Protein AF-A0A7X7IZU5-F1 (afdb_monomer_lite)

Radius of gyration: 26.09 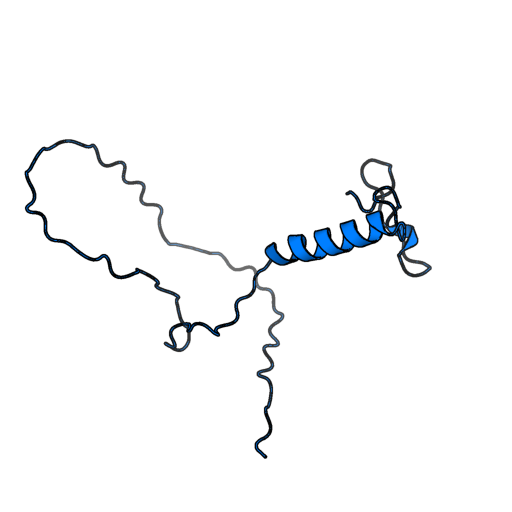Å; chains: 1; bounding box: 63×45×58 Å

Secondary structure (DSSP, 8-state):
----------------------------PPP---------------------TTSPPP-TT-----GGGHHHHHHHHHHHHHHTTS--TTSBGGGGSPTT--PPPBTTBPPBTT-

Structure (mmCIF, N/CA/C/O backbone):
data_AF-A0A7X7IZU5-F1
#
_entry.id   AF-A0A7X7IZU5-F1
#
loop_
_atom_site.group_PDB
_atom_site.id
_atom_site.type_symbol
_atom_site.label_atom_id
_atom_site.label_alt_id
_atom_site.label_comp_id
_atom_site.label_asym_id
_atom_site.label_entity_id
_atom_site.label_seq_id
_atom_site.pdbx_PDB_ins_code
_atom_site.Cartn_x
_atom_site.Cartn_y
_atom_site.Cartn_z
_atom_site.occupancy
_atom_site.B_iso_or_equiv
_atom_site.auth_seq_id
_atom_site.auth_comp_id
_atom_site.auth_asym_id
_atom_site.auth_atom_id
_atom_site.pdbx_PDB_model_num
ATOM 1 N N . MET A 1 1 ? -1.453 -20.720 -38.183 1.00 41.91 1 MET A N 1
ATOM 2 C CA . MET A 1 1 ? -1.664 -20.205 -36.814 1.00 41.91 1 MET A CA 1
ATOM 3 C C . MET A 1 1 ? -0.570 -20.764 -35.912 1.00 41.91 1 MET A C 1
ATOM 5 O O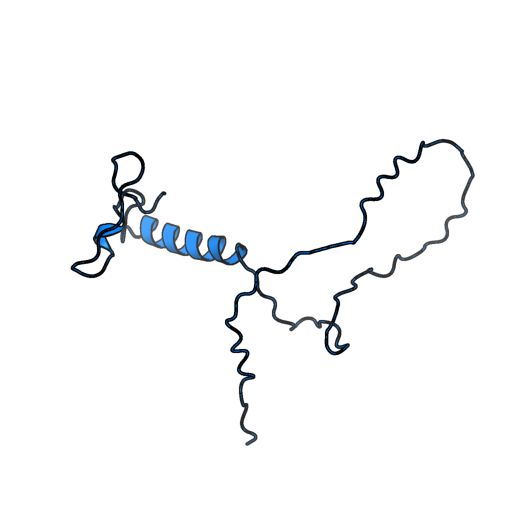 . MET A 1 1 ? -0.697 -21.913 -35.506 1.00 41.91 1 MET A O 1
ATOM 9 N N . PRO A 1 2 ? 0.549 -20.060 -35.666 1.00 44.03 2 PRO A N 1
ATOM 10 C CA . PRO A 1 2 ? 1.560 -20.569 -34.755 1.00 44.03 2 PRO A CA 1
ATOM 11 C C . PRO A 1 2 ? 1.195 -20.195 -33.316 1.00 44.03 2 PRO A C 1
ATOM 13 O O . PRO A 1 2 ? 0.938 -19.038 -32.992 1.00 44.03 2 PRO A O 1
ATOM 16 N N . HIS A 1 3 ? 1.145 -21.220 -32.474 1.00 51.34 3 HIS A N 1
ATOM 17 C CA . HIS A 1 3 ? 0.921 -21.139 -31.040 1.00 51.34 3 HIS A CA 1
ATOM 18 C C . HIS A 1 3 ? 2.024 -20.324 -30.347 1.00 51.34 3 HIS A C 1
ATOM 20 O O . HIS A 1 3 ? 3.185 -20.729 -30.335 1.00 51.34 3 HIS A O 1
ATOM 26 N N . LEU A 1 4 ? 1.646 -19.215 -29.710 1.00 42.31 4 LEU A N 1
ATOM 27 C CA . LEU A 1 4 ? 2.468 -18.525 -28.716 1.00 42.31 4 LEU A CA 1
ATOM 28 C C . LEU A 1 4 ? 2.494 -19.379 -27.440 1.00 42.31 4 LEU A C 1
ATOM 30 O O . LEU A 1 4 ? 1.508 -19.441 -26.709 1.00 42.31 4 LEU A O 1
ATOM 34 N N . ARG A 1 5 ? 3.611 -20.065 -27.177 1.00 44.47 5 ARG A N 1
ATOM 35 C CA . ARG A 1 5 ? 3.901 -20.589 -25.835 1.00 44.47 5 ARG A CA 1
ATOM 36 C C . ARG A 1 5 ? 4.555 -19.468 -25.018 1.00 44.47 5 ARG A C 1
ATOM 38 O O . ARG A 1 5 ? 5.583 -18.958 -25.463 1.00 44.47 5 ARG A O 1
ATOM 45 N N . PRO A 1 6 ? 4.012 -19.082 -23.852 1.00 46.50 6 PRO A N 1
ATOM 46 C CA . PRO A 1 6 ? 4.684 -18.129 -22.976 1.00 46.50 6 PRO A CA 1
ATOM 47 C C . PRO A 1 6 ? 5.955 -18.770 -22.388 1.00 46.50 6 PRO A C 1
ATOM 49 O O . PRO A 1 6 ? 5.913 -19.949 -22.018 1.00 46.50 6 PRO A O 1
ATOM 52 N N . PRO A 1 7 ? 7.084 -18.043 -22.267 1.00 43.91 7 PRO A N 1
ATOM 53 C CA . PRO A 1 7 ? 8.212 -18.530 -21.491 1.00 43.91 7 PRO A CA 1
ATOM 54 C C . PRO A 1 7 ? 7.807 -18.531 -20.015 1.00 43.91 7 PRO A C 1
ATOM 56 O O . PRO A 1 7 ? 7.723 -17.496 -19.359 1.00 43.91 7 PRO A O 1
ATOM 59 N N . THR A 1 8 ? 7.530 -19.720 -19.490 1.00 50.06 8 THR A N 1
ATOM 60 C CA . THR A 1 8 ? 7.421 -19.982 -18.056 1.00 50.06 8 THR A CA 1
ATOM 61 C C . THR A 1 8 ? 8.757 -19.672 -17.390 1.00 50.06 8 THR A C 1
ATOM 63 O O . THR A 1 8 ? 9.620 -20.542 -17.296 1.00 50.06 8 THR A O 1
ATOM 66 N N . CYS A 1 9 ? 8.934 -18.448 -16.896 1.00 37.75 9 CYS A N 1
ATOM 67 C CA . CYS A 1 9 ? 9.988 -18.144 -15.936 1.00 37.75 9 CYS A CA 1
ATOM 68 C C . CYS A 1 9 ? 9.456 -18.448 -14.530 1.00 37.75 9 CYS A C 1
ATOM 70 O O . CYS A 1 9 ? 9.047 -17.570 -13.776 1.00 37.75 9 CYS A O 1
ATOM 72 N N . ARG A 1 10 ? 9.381 -19.742 -14.203 1.00 47.75 10 ARG A N 1
ATOM 73 C CA . ARG A 1 10 ? 9.155 -20.218 -12.838 1.00 47.75 10 ARG A CA 1
ATOM 74 C C . ARG A 1 10 ? 10.521 -20.474 -12.217 1.00 47.75 10 ARG A C 1
ATOM 76 O O . ARG A 1 10 ? 11.021 -21.587 -12.307 1.00 47.75 10 ARG A O 1
ATOM 83 N N . GLN A 1 11 ? 11.098 -19.465 -11.576 1.00 50.94 11 GLN A N 1
ATOM 84 C CA . GLN A 1 11 ? 12.168 -19.662 -10.597 1.00 50.94 11 GLN A CA 1
ATOM 85 C C . GLN A 1 11 ? 11.894 -18.810 -9.361 1.00 50.94 11 GLN A C 1
ATOM 87 O O . GLN A 1 11 ? 12.433 -17.737 -9.133 1.00 50.94 11 GLN A O 1
ATOM 92 N N . PHE A 1 12 ? 11.002 -19.367 -8.550 1.00 44.34 12 PHE A N 1
ATOM 93 C CA . PHE A 1 12 ? 11.167 -19.383 -7.108 1.00 44.34 12 PHE A CA 1
ATOM 94 C C . PHE A 1 12 ? 12.449 -20.183 -6.829 1.00 44.34 12 PHE A C 1
ATOM 96 O O . PHE A 1 12 ? 12.516 -21.319 -7.291 1.00 44.34 12 PHE A O 1
ATOM 103 N N . LEU A 1 13 ? 13.449 -19.608 -6.154 1.00 36.97 13 LEU A N 1
ATOM 104 C CA . LEU A 1 13 ? 14.318 -20.298 -5.189 1.00 36.97 13 LEU A CA 1
ATOM 105 C C . LEU A 1 13 ? 15.331 -19.325 -4.571 1.00 36.97 13 LEU A C 1
ATOM 107 O O . LEU A 1 13 ? 16.141 -18.683 -5.230 1.00 36.97 13 LEU A O 1
ATOM 111 N N . THR A 1 14 ? 15.243 -19.281 -3.252 1.00 43.78 14 THR A N 1
ATOM 112 C CA . THR A 1 14 ? 16.252 -18.891 -2.278 1.00 43.78 14 THR A CA 1
ATOM 113 C C . THR A 1 14 ? 17.637 -19.458 -2.602 1.00 43.78 14 THR A C 1
ATOM 115 O O . THR A 1 14 ? 17.716 -20.654 -2.850 1.00 43.78 14 THR A O 1
ATOM 118 N N . THR A 1 15 ? 18.708 -18.680 -2.426 1.00 34.97 15 THR A N 1
ATOM 119 C CA . THR A 1 15 ? 19.898 -19.109 -1.661 1.00 34.97 15 THR A CA 1
ATOM 120 C C . THR A 1 15 ? 20.689 -17.886 -1.204 1.00 34.97 15 THR A C 1
ATOM 122 O O . THR A 1 15 ? 21.240 -17.138 -2.007 1.00 34.97 15 THR A O 1
ATOM 125 N N . SER A 1 16 ? 20.746 -17.723 0.116 1.00 44.81 16 SER A N 1
ATOM 126 C CA . SER A 1 16 ? 21.847 -17.094 0.844 1.00 44.81 16 SER A CA 1
ATOM 127 C C . SER A 1 16 ? 23.196 -17.607 0.314 1.00 44.81 16 SER A C 1
ATOM 129 O O . SER A 1 16 ? 23.380 -18.818 0.204 1.00 44.81 16 SER A O 1
ATOM 131 N N . GLY A 1 17 ? 24.122 -16.708 -0.034 1.00 33.66 17 GLY A N 1
ATOM 132 C CA . GLY A 1 17 ? 25.426 -17.086 -0.588 1.00 33.66 17 GLY A CA 1
ATOM 133 C C . GLY A 1 17 ? 26.302 -15.897 -0.988 1.00 33.66 17 GLY A C 1
ATOM 134 O O . GLY A 1 17 ? 26.459 -15.619 -2.166 1.00 33.66 17 GLY A O 1
ATOM 135 N N . ASN A 1 18 ? 26.824 -15.192 0.018 1.00 30.89 18 ASN A N 1
ATOM 136 C CA . ASN A 1 18 ? 28.043 -14.364 0.057 1.00 30.89 18 ASN A CA 1
ATOM 137 C C . ASN A 1 18 ? 28.526 -13.637 -1.236 1.00 30.89 18 ASN A C 1
ATOM 139 O O . ASN A 1 18 ? 29.148 -14.264 -2.096 1.00 30.89 18 ASN A O 1
ATOM 143 N N . PRO A 1 19 ? 28.406 -12.296 -1.340 1.00 43.78 19 PRO A N 1
ATOM 144 C CA . PRO A 1 19 ? 29.097 -11.522 -2.366 1.00 43.78 19 PRO A CA 1
ATOM 145 C C . PRO A 1 19 ? 30.521 -11.205 -1.890 1.00 43.78 19 PRO A C 1
ATOM 147 O O . PRO A 1 19 ? 30.786 -10.163 -1.295 1.00 43.78 19 PRO A O 1
ATOM 150 N N . SER A 1 20 ? 31.462 -12.116 -2.128 1.00 43.31 20 SER A N 1
ATOM 151 C CA . SER A 1 20 ? 32.882 -11.792 -1.994 1.00 43.31 20 SER A CA 1
ATOM 152 C C . SER A 1 20 ? 33.420 -11.206 -3.297 1.00 43.31 20 SER A C 1
ATOM 154 O O . SER A 1 20 ? 33.414 -11.858 -4.335 1.00 43.31 20 SER A O 1
ATOM 156 N N . ALA A 1 21 ? 33.943 -9.988 -3.152 1.00 40.66 21 ALA A N 1
ATOM 157 C CA . ALA A 1 21 ? 34.908 -9.304 -4.006 1.00 40.66 21 ALA A CA 1
ATOM 158 C C . ALA A 1 21 ? 34.395 -8.623 -5.290 1.00 40.66 21 ALA A C 1
ATOM 160 O O . ALA A 1 21 ? 34.468 -9.162 -6.388 1.00 40.66 21 ALA A O 1
ATOM 161 N N . CYS A 1 22 ? 34.088 -7.327 -5.173 1.00 40.47 22 CYS A N 1
ATOM 162 C CA . CYS A 1 22 ? 34.669 -6.356 -6.101 1.00 40.47 22 CYS A CA 1
ATOM 163 C C . CYS A 1 22 ? 34.986 -5.064 -5.332 1.00 40.47 22 CYS A C 1
ATOM 165 O O . CYS A 1 22 ? 34.098 -4.417 -4.782 1.00 40.47 22 CYS A O 1
ATOM 167 N N . GLY A 1 23 ? 36.286 -4.796 -5.195 1.00 30.89 23 GLY A N 1
ATOM 168 C CA . GLY A 1 23 ? 36.880 -3.888 -4.219 1.00 30.89 23 GLY A CA 1
ATOM 169 C C . GLY A 1 23 ? 36.464 -2.424 -4.338 1.00 30.89 23 GLY A C 1
ATOM 170 O O . GLY A 1 23 ? 36.319 -1.863 -5.422 1.00 30.89 23 GLY A O 1
ATOM 171 N N . SER A 1 24 ? 36.337 -1.803 -3.171 1.00 46.50 24 SER A N 1
ATOM 172 C CA . SER A 1 24 ? 36.244 -0.366 -2.965 1.00 46.50 24 SER A CA 1
ATOM 173 C C . SER A 1 24 ? 37.559 0.304 -3.360 1.00 46.50 24 SER A C 1
ATOM 175 O O . SER A 1 24 ? 38.567 0.128 -2.675 1.00 46.50 24 SER A O 1
ATOM 177 N N . SER A 1 25 ? 37.554 1.102 -4.424 1.00 37.19 25 SER A N 1
ATOM 178 C CA . SER A 1 25 ? 38.659 2.018 -4.707 1.00 37.19 25 SER A CA 1
ATOM 179 C C . SER A 1 25 ? 38.152 3.451 -4.633 1.00 37.19 25 SER A C 1
ATOM 181 O O . SER A 1 25 ? 37.679 4.024 -5.612 1.00 37.19 25 SER A O 1
ATOM 183 N N . THR A 1 26 ? 38.235 4.017 -3.432 1.00 40.97 26 THR A N 1
ATOM 184 C CA . THR A 1 26 ? 38.145 5.458 -3.197 1.00 40.97 26 THR A CA 1
ATOM 185 C C . THR A 1 26 ? 39.350 6.116 -3.861 1.00 40.97 26 THR A C 1
ATOM 187 O O . THR A 1 26 ? 40.483 5.870 -3.457 1.00 40.97 26 THR A O 1
ATOM 190 N N . ALA A 1 27 ? 39.122 6.958 -4.865 1.00 36.16 27 ALA A N 1
ATOM 191 C CA . ALA A 1 27 ? 40.143 7.853 -5.394 1.00 36.16 27 ALA A CA 1
ATOM 192 C C . ALA A 1 27 ? 39.632 9.292 -5.276 1.00 36.16 27 ALA A C 1
ATOM 194 O O . ALA A 1 27 ? 38.821 9.749 -6.078 1.00 36.16 27 ALA A O 1
ATOM 195 N N . ILE A 1 28 ? 40.098 9.996 -4.243 1.00 38.34 28 ILE A N 1
ATOM 196 C CA . ILE A 1 28 ? 40.036 11.456 -4.179 1.00 38.34 28 ILE A CA 1
ATOM 197 C C . ILE A 1 28 ? 41.224 11.948 -5.007 1.00 38.34 28 ILE A C 1
ATOM 199 O O . ILE A 1 28 ? 42.368 11.854 -4.567 1.00 38.34 28 ILE A O 1
ATOM 203 N N . ALA A 1 29 ? 40.969 12.411 -6.229 1.00 33.22 29 ALA A N 1
ATOM 204 C CA . ALA A 1 29 ? 41.989 13.049 -7.054 1.00 33.22 29 ALA A CA 1
ATOM 205 C C . ALA A 1 29 ? 42.034 14.556 -6.731 1.00 33.22 29 ALA A C 1
ATOM 207 O O . ALA A 1 29 ? 40.986 15.206 -6.789 1.00 33.22 29 ALA A O 1
ATOM 208 N N . PRO A 1 30 ? 43.199 15.141 -6.396 1.00 36.28 30 PRO A N 1
ATOM 209 C CA . PRO A 1 30 ? 43.310 16.582 -6.246 1.00 36.28 30 PRO A CA 1
ATOM 210 C C . PRO A 1 30 ? 43.227 17.258 -7.621 1.00 36.28 30 PRO A C 1
ATOM 212 O O . PRO A 1 30 ? 43.864 16.841 -8.587 1.00 36.28 30 PRO A O 1
ATOM 215 N N . VAL A 1 31 ? 42.434 18.325 -7.694 1.00 45.06 31 VAL A N 1
ATOM 216 C CA . VAL A 1 31 ? 42.418 19.268 -8.816 1.00 45.06 31 VAL A CA 1
ATOM 217 C C . VAL A 1 31 ? 43.675 20.116 -8.723 1.00 45.06 31 VAL A C 1
ATOM 219 O O . VAL A 1 31 ? 43.822 20.839 -7.746 1.00 45.06 31 VAL A O 1
ATOM 222 N N . LEU A 1 32 ? 44.544 20.043 -9.732 1.00 46.44 32 LEU A N 1
ATOM 223 C CA . LEU A 1 32 ? 45.439 21.121 -10.169 1.00 46.44 32 LEU A CA 1
ATOM 224 C C . LEU A 1 32 ? 46.180 20.665 -11.434 1.00 46.44 32 LEU A C 1
ATOM 226 O O . LEU A 1 32 ? 47.026 19.783 -11.351 1.00 46.44 32 LEU A O 1
ATOM 230 N N . LEU A 1 33 ? 45.854 21.261 -12.586 1.00 39.28 33 LEU A N 1
ATOM 231 C CA . LEU A 1 33 ? 46.807 21.878 -13.526 1.00 39.28 33 LEU A CA 1
ATOM 232 C C . LEU A 1 33 ? 46.061 22.304 -14.803 1.00 39.28 33 LEU A C 1
ATOM 234 O O . LEU A 1 33 ? 45.433 21.498 -15.486 1.00 39.28 33 LEU A O 1
ATOM 238 N N . SER A 1 34 ? 46.129 23.597 -15.115 1.00 49.22 34 SER A N 1
ATOM 239 C CA . SER 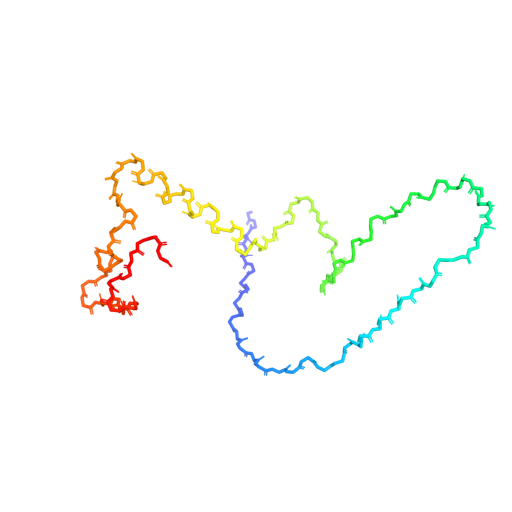A 1 34 ? 45.625 24.187 -16.356 1.00 49.22 34 SER A CA 1
ATOM 240 C C . SER A 1 34 ? 46.408 23.643 -17.555 1.00 49.22 34 SER A C 1
ATOM 242 O O . SER A 1 34 ? 47.608 23.893 -17.664 1.00 49.22 34 SER A O 1
ATOM 244 N N . ALA A 1 35 ? 45.721 22.987 -18.489 1.00 41.75 35 ALA A N 1
ATOM 245 C CA . ALA A 1 35 ? 46.194 22.810 -19.855 1.00 41.75 35 ALA A CA 1
ATOM 246 C C . ALA A 1 35 ? 45.007 22.933 -20.819 1.00 41.75 35 ALA A C 1
ATOM 248 O O . ALA A 1 35 ? 44.001 22.231 -20.712 1.00 41.75 35 ALA A O 1
ATOM 249 N N . SER A 1 36 ? 45.124 23.882 -21.737 1.00 53.69 36 SER A N 1
ATOM 250 C CA . SER A 1 36 ? 44.193 24.185 -22.817 1.00 53.69 36 SER A CA 1
ATOM 251 C C . SER A 1 36 ? 43.997 22.974 -23.739 1.00 53.69 36 SER A C 1
ATOM 253 O O . SER A 1 36 ? 44.868 22.629 -24.533 1.00 53.69 36 SER A O 1
ATOM 255 N N . LEU A 1 37 ? 42.828 22.334 -23.656 1.00 53.84 37 LEU A N 1
ATOM 256 C CA . LEU A 1 37 ? 42.412 21.269 -24.572 1.00 53.84 37 LEU A CA 1
ATOM 257 C C . LEU A 1 37 ? 41.703 21.872 -25.801 1.00 53.84 37 LEU A C 1
ATOM 259 O O . LEU A 1 37 ? 40.813 22.711 -25.632 1.00 53.84 37 LEU A O 1
ATOM 263 N N . PRO A 1 38 ? 42.022 21.448 -27.039 1.00 42.25 38 PRO A N 1
ATOM 264 C CA . PRO A 1 38 ? 41.220 21.820 -28.196 1.00 42.25 38 PRO A CA 1
ATOM 265 C C . PRO A 1 38 ? 39.828 21.187 -28.077 1.00 42.25 38 PRO A C 1
ATOM 267 O O . PRO A 1 38 ? 39.691 20.021 -27.701 1.00 42.25 38 PRO A O 1
ATOM 270 N N . ARG A 1 39 ? 38.784 21.957 -28.420 1.00 49.56 39 ARG A N 1
ATOM 271 C CA . ARG A 1 39 ? 37.397 21.480 -28.535 1.00 49.56 39 ARG A CA 1
ATOM 272 C C . ARG A 1 39 ? 37.320 20.355 -29.569 1.00 49.56 39 ARG A C 1
ATOM 274 O O . ARG A 1 39 ? 37.062 20.593 -30.745 1.00 49.56 39 ARG A O 1
ATOM 281 N N . ARG A 1 40 ? 37.494 19.114 -29.125 1.00 42.47 40 ARG A N 1
ATOM 282 C CA . ARG A 1 40 ? 37.005 17.939 -29.836 1.00 42.47 40 ARG A CA 1
ATOM 283 C C . ARG A 1 40 ? 35.643 17.628 -29.240 1.00 42.47 40 ARG A C 1
ATOM 285 O O . ARG A 1 40 ? 35.550 17.266 -28.071 1.00 42.47 40 ARG A O 1
ATOM 292 N N . ALA A 1 41 ? 34.590 17.832 -30.029 1.00 53.50 41 ALA A N 1
ATOM 293 C CA . ALA A 1 41 ? 33.247 17.378 -29.702 1.00 53.50 41 ALA A CA 1
ATOM 294 C C . ALA A 1 41 ? 33.262 15.843 -29.647 1.00 53.50 41 ALA A C 1
ATOM 296 O O . ALA A 1 41 ? 33.005 15.160 -30.634 1.00 53.50 41 ALA A O 1
ATOM 297 N N . ALA A 1 42 ? 33.661 15.296 -28.503 1.00 49.94 42 ALA A N 1
ATOM 298 C CA . ALA A 1 42 ? 33.482 13.895 -28.199 1.00 49.94 42 ALA A CA 1
ATOM 299 C C . ALA A 1 42 ? 32.011 13.723 -27.821 1.00 49.94 42 ALA A C 1
ATOM 301 O O . ALA A 1 42 ? 31.613 14.013 -26.695 1.00 49.94 42 ALA A O 1
ATOM 302 N N . SER A 1 43 ? 31.188 13.287 -28.774 1.00 46.16 43 SER A N 1
ATOM 303 C CA . SER A 1 43 ? 29.894 12.701 -28.446 1.00 46.16 43 SER A CA 1
ATOM 304 C C . SER A 1 43 ? 30.176 11.456 -27.610 1.00 46.16 43 SER A C 1
ATOM 306 O O . SER A 1 43 ? 30.663 10.451 -28.131 1.00 46.16 43 SER A O 1
ATOM 308 N N . THR A 1 44 ? 29.950 11.541 -26.303 1.00 53.56 44 THR A N 1
ATOM 309 C CA . THR A 1 44 ? 30.021 10.390 -25.408 1.00 53.56 44 THR A CA 1
ATOM 310 C C . THR A 1 44 ? 29.004 9.360 -25.911 1.00 53.56 44 THR A C 1
ATOM 312 O O . THR A 1 44 ? 27.814 9.681 -25.944 1.00 53.56 44 THR A O 1
ATOM 315 N N . PRO A 1 45 ? 29.408 8.153 -26.354 1.00 52.34 45 PRO A N 1
ATOM 316 C CA . PRO A 1 45 ? 28.430 7.110 -26.630 1.00 52.34 45 PRO A CA 1
ATOM 317 C C . PRO A 1 45 ? 27.676 6.827 -25.322 1.00 52.34 45 PRO A C 1
ATOM 319 O O . PRO A 1 45 ? 28.316 6.810 -24.265 1.00 52.34 45 PRO A O 1
ATOM 322 N N . PRO A 1 46 ? 26.345 6.630 -25.345 1.00 51.88 46 PRO A N 1
ATOM 323 C CA . PRO A 1 46 ? 25.617 6.266 -24.142 1.00 51.88 46 PRO A CA 1
ATOM 324 C C . PRO A 1 46 ? 26.212 4.956 -23.628 1.00 51.88 46 PRO A C 1
ATOM 326 O O . PRO A 1 46 ? 26.074 3.903 -24.250 1.00 51.88 46 PRO A O 1
ATOM 329 N N . ALA A 1 47 ? 26.934 5.028 -22.514 1.00 58.00 47 ALA A N 1
ATOM 330 C CA . ALA A 1 47 ? 27.535 3.870 -21.876 1.00 58.00 47 ALA A CA 1
ATOM 331 C C . ALA A 1 47 ? 26.443 3.081 -21.134 1.00 58.00 47 ALA A C 1
ATOM 333 O O . ALA A 1 47 ? 26.421 3.010 -19.912 1.00 58.00 47 ALA A O 1
ATOM 334 N N . GLY A 1 48 ? 25.505 2.507 -21.888 1.00 56.41 48 GLY A N 1
ATOM 335 C CA . GLY A 1 48 ? 24.518 1.553 -21.402 1.00 56.41 48 GLY A CA 1
ATOM 336 C C . GLY A 1 48 ? 25.071 0.142 -21.541 1.00 56.41 48 GLY A C 1
ATOM 337 O O . GLY A 1 48 ? 24.833 -0.524 -22.545 1.00 56.41 48 GLY A O 1
ATOM 338 N N . ARG A 1 49 ? 25.844 -0.326 -20.556 1.00 61.62 49 ARG A N 1
ATOM 339 C CA . ARG A 1 49 ? 26.170 -1.755 -20.445 1.00 61.62 49 ARG A CA 1
ATOM 340 C C . ARG A 1 49 ? 25.130 -2.419 -19.553 1.00 61.62 49 ARG A C 1
ATOM 342 O O . ARG A 1 49 ? 25.307 -2.493 -18.344 1.00 61.62 49 ARG A O 1
ATOM 349 N N . SER A 1 50 ? 24.058 -2.916 -20.158 1.00 62.00 50 SER A N 1
ATOM 350 C CA . SER A 1 50 ? 23.222 -3.936 -19.525 1.00 62.00 50 SER A CA 1
ATOM 351 C C . SER A 1 50 ? 23.929 -5.284 -19.705 1.00 62.00 50 SER A C 1
ATOM 353 O O . SER A 1 50 ? 24.203 -5.654 -20.851 1.00 62.00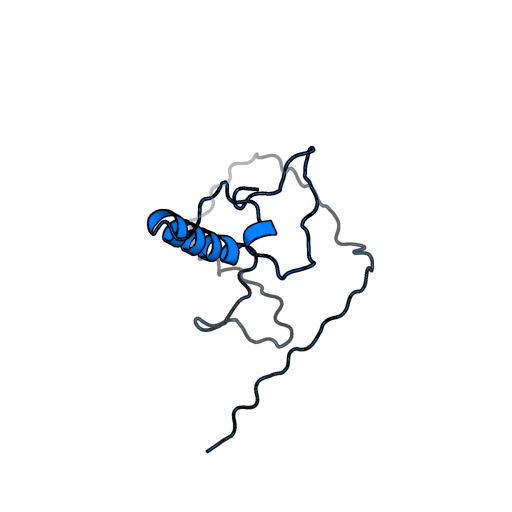 50 SER A O 1
ATOM 355 N N . PRO A 1 51 ? 24.258 -6.029 -18.634 1.00 61.56 51 PRO A N 1
ATOM 356 C CA . PRO A 1 51 ? 24.736 -7.399 -18.762 1.00 61.56 51 PRO A CA 1
ATOM 357 C C . PRO A 1 51 ? 23.577 -8.228 -19.316 1.00 61.56 51 PRO A C 1
ATOM 359 O O . PRO A 1 51 ? 22.665 -8.605 -18.589 1.00 61.56 51 PRO A O 1
ATOM 362 N N . CYS A 1 52 ? 23.553 -8.425 -20.631 1.00 57.19 52 CYS A N 1
ATOM 363 C CA . CYS A 1 52 ? 22.516 -9.197 -21.297 1.00 57.19 52 CYS A CA 1
ATOM 364 C C . CYS A 1 52 ? 22.974 -10.661 -21.302 1.00 57.19 52 CYS A C 1
ATOM 366 O O . CYS A 1 52 ? 23.946 -10.955 -22.002 1.00 57.19 52 CYS A O 1
ATOM 368 N N . PRO A 1 53 ? 22.297 -11.591 -20.597 1.00 60.19 53 PRO A N 1
ATOM 369 C CA . PRO A 1 53 ? 22.696 -13.004 -20.553 1.00 60.19 53 PRO A CA 1
ATOM 370 C C . PRO A 1 53 ? 22.724 -13.681 -21.937 1.00 60.19 53 PRO A C 1
ATOM 372 O O . PRO A 1 53 ? 23.323 -14.740 -22.099 1.00 60.19 53 PRO A O 1
ATOM 375 N N . HIS A 1 54 ? 22.103 -13.051 -22.945 1.00 64.88 54 HIS A N 1
ATOM 376 C CA . HIS A 1 54 ? 21.976 -13.550 -24.318 1.00 64.88 54 HIS A CA 1
ATOM 377 C C . HIS A 1 54 ? 22.420 -12.544 -25.398 1.00 64.88 54 HIS A C 1
ATOM 379 O O . HIS A 1 54 ? 22.081 -12.713 -26.565 1.00 64.88 54 HIS A O 1
ATOM 385 N N . GLY A 1 55 ? 23.138 -11.471 -25.038 1.00 63.94 55 GLY A N 1
ATOM 386 C CA . GLY A 1 55 ? 23.703 -10.522 -26.016 1.00 63.94 55 GLY A CA 1
ATOM 387 C C . GLY A 1 55 ? 22.698 -9.661 -26.801 1.00 63.94 55 GLY A C 1
ATOM 388 O O . GLY A 1 55 ? 23.106 -8.907 -27.681 1.00 63.94 55 GLY A O 1
ATOM 389 N N . ARG A 1 56 ? 21.395 -9.730 -26.498 1.00 77.44 56 ARG A N 1
ATOM 390 C CA . ARG A 1 56 ? 20.377 -8.860 -27.105 1.00 77.44 56 ARG A CA 1
ATOM 391 C C . ARG A 1 56 ? 20.306 -7.538 -26.350 1.00 77.44 56 ARG A C 1
ATOM 393 O O . ARG A 1 56 ? 19.975 -7.531 -25.169 1.00 77.44 56 ARG A O 1
ATOM 400 N N . HIS A 1 57 ? 20.582 -6.436 -27.041 1.00 85.50 57 HIS A N 1
ATOM 401 C CA . HIS A 1 57 ? 20.338 -5.105 -26.496 1.00 85.50 57 HIS A CA 1
ATOM 402 C C . HIS A 1 57 ? 18.832 -4.879 -26.293 1.00 85.50 57 HIS A C 1
ATOM 404 O O . HIS A 1 57 ? 18.051 -5.262 -27.170 1.00 85.50 57 HIS A O 1
ATOM 410 N N . PRO A 1 58 ? 18.424 -4.248 -25.180 1.00 87.69 58 PRO A N 1
ATOM 411 C CA . PRO A 1 58 ? 17.063 -3.763 -25.018 1.00 87.69 58 PRO A CA 1
ATOM 412 C C . PRO A 1 58 ? 16.680 -2.814 -26.157 1.00 87.69 58 PRO A C 1
ATOM 414 O O . PRO A 1 58 ? 17.455 -1.935 -26.538 1.00 87.69 58 PRO A O 1
ATOM 417 N N . ASP A 1 59 ? 15.481 -3.001 -26.685 1.00 88.56 59 ASP A N 1
ATOM 418 C CA . ASP A 1 59 ? 14.817 -2.104 -27.626 1.00 88.56 59 ASP A CA 1
ATOM 419 C C . ASP A 1 59 ? 13.738 -1.271 -26.902 1.00 88.56 59 ASP A C 1
ATOM 421 O O . ASP A 1 59 ? 13.592 -1.333 -25.679 1.00 88.56 59 ASP A O 1
ATOM 425 N N . ARG A 1 60 ? 12.998 -0.443 -27.651 1.00 92.44 60 ARG A N 1
ATOM 426 C CA . ARG A 1 60 ? 11.954 0.440 -27.095 1.00 92.44 60 ARG A CA 1
ATOM 427 C C . ARG A 1 60 ? 10.783 -0.320 -26.467 1.00 92.44 60 ARG A C 1
ATOM 429 O O . ARG A 1 60 ? 10.079 0.265 -25.651 1.00 92.44 60 ARG A O 1
ATOM 436 N N . ASP A 1 61 ? 10.613 -1.588 -26.826 1.00 94.00 61 ASP A N 1
ATOM 437 C CA . ASP A 1 61 ? 9.499 -2.435 -26.401 1.00 94.00 61 ASP A CA 1
ATOM 438 C C . ASP A 1 61 ? 9.930 -3.451 -25.331 1.00 94.00 61 ASP A C 1
ATOM 440 O O . ASP A 1 61 ? 9.161 -4.328 -24.932 1.00 94.00 61 ASP A O 1
ATOM 444 N N . THR A 1 62 ? 11.171 -3.351 -24.847 1.00 90.12 62 THR A N 1
ATOM 445 C CA . THR A 1 62 ? 11.677 -4.231 -23.798 1.00 90.12 62 THR A CA 1
ATOM 446 C C . THR A 1 62 ? 10.983 -3.921 -22.472 1.00 90.12 62 THR A C 1
ATOM 448 O O . THR A 1 62 ? 11.063 -2.810 -21.949 1.00 90.12 62 THR A O 1
ATOM 451 N N . ILE A 1 63 ? 10.304 -4.927 -21.919 1.00 92.38 63 ILE A N 1
ATOM 452 C CA . ILE A 1 63 ? 9.585 -4.838 -20.646 1.00 92.38 63 ILE A CA 1
ATOM 453 C C . ILE A 1 63 ? 10.569 -5.040 -19.492 1.00 92.38 63 ILE A C 1
ATOM 455 O O . ILE A 1 63 ? 11.360 -5.985 -19.494 1.00 92.38 63 ILE A O 1
ATOM 459 N N . PHE A 1 64 ? 10.478 -4.170 -18.488 1.00 92.19 64 PHE A N 1
ATOM 460 C CA . PHE A 1 64 ? 11.262 -4.243 -17.261 1.00 92.19 64 PHE A CA 1
ATOM 461 C C . PHE A 1 64 ? 10.354 -4.425 -16.048 1.00 92.19 64 PHE A C 1
ATOM 463 O O . PHE A 1 64 ? 9.258 -3.867 -15.988 1.00 92.19 64 PHE A O 1
ATOM 470 N N . GLU A 1 65 ? 10.854 -5.147 -15.048 1.00 94.56 65 GLU A N 1
ATOM 471 C CA . GLU A 1 65 ? 10.288 -5.102 -13.704 1.00 94.56 65 GLU A CA 1
ATOM 472 C C . GLU A 1 65 ? 10.461 -3.695 -13.129 1.00 94.56 65 GLU A C 1
ATOM 474 O O . GLU A 1 65 ? 11.569 -3.158 -13.077 1.00 94.56 65 GLU A O 1
ATOM 479 N N . ILE A 1 66 ? 9.360 -3.097 -12.680 1.00 95.00 66 ILE A N 1
ATOM 480 C CA . ILE A 1 66 ? 9.362 -1.730 -12.137 1.00 95.00 66 ILE A CA 1
ATOM 481 C C . ILE A 1 66 ? 9.487 -1.706 -10.606 1.00 95.00 66 ILE A C 1
ATOM 483 O O . ILE A 1 66 ? 9.696 -0.652 -10.001 1.00 95.00 66 ILE A O 1
ATOM 487 N N . GLY A 1 67 ? 9.337 -2.865 -9.957 1.00 95.75 67 GLY A N 1
ATOM 488 C CA . GLY A 1 67 ? 9.447 -3.013 -8.510 1.00 95.75 67 GLY A CA 1
ATOM 489 C C . GLY A 1 67 ? 8.545 -2.039 -7.748 1.00 95.75 67 GLY A C 1
ATOM 490 O O . GLY A 1 67 ? 7.343 -1.938 -8.003 1.00 95.75 67 GLY A O 1
ATOM 491 N N . SER A 1 68 ? 9.131 -1.300 -6.802 1.00 97.81 68 SER A N 1
ATOM 492 C CA . SER A 1 68 ? 8.392 -0.387 -5.918 1.00 97.81 68 SER A CA 1
ATOM 493 C C . SER A 1 68 ? 7.726 0.796 -6.622 1.00 97.81 68 SER A C 1
ATOM 495 O O . SER A 1 68 ? 6.883 1.429 -5.994 1.00 97.81 68 SER A O 1
ATOM 497 N N . VAL A 1 69 ? 7.995 1.056 -7.907 1.00 97.44 69 VAL A N 1
ATOM 498 C CA . VAL A 1 69 ? 7.201 2.021 -8.689 1.00 97.44 69 VAL A CA 1
ATOM 499 C C . VAL A 1 69 ? 5.727 1.592 -8.750 1.00 97.44 69 VAL A C 1
ATOM 501 O O . VAL A 1 69 ? 4.840 2.440 -8.725 1.00 97.44 69 VAL A O 1
ATOM 504 N N . THR A 1 70 ? 5.445 0.284 -8.688 1.00 97.88 70 THR A N 1
ATOM 505 C CA . THR A 1 70 ? 4.080 -0.265 -8.578 1.00 97.88 70 THR A CA 1
ATOM 506 C C . THR A 1 70 ? 3.286 0.352 -7.420 1.00 97.88 70 THR A C 1
ATOM 508 O O . THR A 1 70 ? 2.090 0.591 -7.562 1.00 97.88 70 THR A O 1
ATOM 511 N N . LYS A 1 71 ? 3.936 0.686 -6.292 1.00 97.62 71 LYS A N 1
ATOM 512 C CA . LYS A 1 71 ? 3.260 1.256 -5.112 1.00 97.62 71 LYS A CA 1
ATOM 513 C C . LYS A 1 71 ? 2.601 2.603 -5.399 1.00 97.62 71 LYS A C 1
ATOM 515 O O . LYS A 1 71 ? 1.600 2.913 -4.768 1.00 97.62 71 LYS A O 1
ATOM 520 N N . VAL A 1 72 ? 3.127 3.382 -6.349 1.00 97.94 72 VAL A N 1
ATOM 521 C CA . VAL A 1 72 ? 2.516 4.657 -6.757 1.00 97.94 72 VAL A CA 1
ATOM 522 C C . VAL A 1 72 ? 1.153 4.406 -7.394 1.00 97.94 72 VAL A C 1
ATOM 524 O O . VAL A 1 72 ? 0.177 5.062 -7.045 1.00 97.94 72 VAL A O 1
ATOM 527 N N . PHE A 1 73 ? 1.065 3.409 -8.275 1.00 98.25 73 PHE A N 1
ATOM 528 C CA . PHE A 1 73 ? -0.193 3.029 -8.913 1.00 98.25 73 PHE A CA 1
ATOM 529 C C . PHE A 1 73 ? -1.187 2.461 -7.899 1.00 98.25 73 PHE A C 1
ATOM 531 O O . PHE A 1 73 ? -2.355 2.834 -7.911 1.00 98.25 73 PHE A O 1
ATOM 538 N N . THR A 1 74 ? -0.728 1.612 -6.977 1.00 97.69 74 THR A N 1
ATOM 539 C CA . THR A 1 74 ? -1.587 1.081 -5.909 1.00 97.69 74 THR A CA 1
ATOM 540 C C . THR A 1 74 ? -2.079 2.181 -4.966 1.00 97.69 74 THR A C 1
ATOM 542 O O . THR A 1 74 ? -3.258 2.204 -4.629 1.00 97.69 74 THR A O 1
ATOM 545 N N . GLY A 1 75 ? -1.214 3.123 -4.578 1.00 98.06 75 GLY A N 1
ATOM 546 C CA . GLY A 1 75 ? -1.598 4.271 -3.756 1.00 98.06 75 GLY A CA 1
ATOM 547 C C . GLY A 1 75 ? -2.602 5.188 -4.456 1.00 98.06 75 GLY A C 1
ATOM 548 O O . GLY A 1 75 ? -3.513 5.694 -3.808 1.00 98.06 75 GLY A O 1
ATOM 549 N N . LEU A 1 76 ? -2.492 5.348 -5.779 1.00 98.31 76 LEU A N 1
ATOM 550 C CA . LEU A 1 76 ? -3.460 6.116 -6.564 1.00 98.31 76 LEU A CA 1
ATOM 551 C C . LEU A 1 76 ? -4.848 5.464 -6.558 1.00 98.31 76 LEU A C 1
ATOM 553 O O . LEU A 1 76 ? -5.843 6.161 -6.388 1.00 98.31 76 LEU A O 1
ATOM 557 N N . LEU A 1 77 ? -4.917 4.137 -6.697 1.00 98.31 77 LEU A N 1
ATOM 558 C CA . LEU A 1 77 ? -6.184 3.408 -6.589 1.00 98.31 77 LEU A CA 1
ATOM 559 C C . LEU A 1 77 ? -6.780 3.522 -5.181 1.00 98.31 77 LEU A C 1
ATOM 561 O O . LEU A 1 77 ? -7.973 3.769 -5.046 1.00 98.31 77 LEU A O 1
ATOM 565 N N . LEU A 1 78 ? -5.953 3.404 -4.137 1.00 98.38 78 LEU A N 1
ATOM 566 C CA . LEU A 1 78 ? -6.406 3.589 -2.757 1.00 98.38 78 LEU A CA 1
ATOM 567 C C . LEU A 1 78 ? -6.983 4.998 -2.541 1.00 98.38 78 LEU A C 1
ATOM 569 O O . LEU A 1 78 ? -8.042 5.133 -1.937 1.00 98.38 78 LEU A O 1
ATOM 573 N N . ALA A 1 79 ? -6.324 6.035 -3.064 1.00 98.44 79 ALA A N 1
ATOM 574 C CA . ALA A 1 79 ? -6.807 7.411 -2.977 1.00 98.44 79 ALA A CA 1
ATOM 575 C C . ALA A 1 79 ? -8.140 7.613 -3.720 1.00 98.44 79 ALA A C 1
ATOM 577 O O . ALA A 1 79 ? -9.046 8.233 -3.171 1.00 98.44 79 ALA A O 1
ATOM 578 N N . ASP A 1 80 ? -8.297 7.046 -4.922 1.00 98.69 80 ASP A N 1
ATOM 579 C CA . ASP A 1 80 ? -9.568 7.084 -5.666 1.00 98.69 80 ASP A CA 1
ATOM 580 C C . ASP A 1 80 ? -10.711 6.431 -4.865 1.00 98.69 80 ASP A C 1
ATOM 582 O O . ASP A 1 80 ? -11.808 6.980 -4.782 1.00 98.69 80 ASP A O 1
ATOM 586 N N . MET A 1 81 ? -10.449 5.306 -4.191 1.00 98.56 81 MET A N 1
ATOM 587 C CA . MET A 1 81 ? -11.440 4.645 -3.330 1.00 98.56 81 MET A CA 1
ATOM 588 C C . MET A 1 81 ? -11.811 5.475 -2.089 1.00 98.56 81 MET A C 1
ATOM 590 O O . MET A 1 81 ? -12.972 5.463 -1.671 1.00 98.56 81 MET A O 1
ATOM 594 N N . VAL A 1 82 ? -10.857 6.218 -1.512 1.00 98.50 82 VAL A N 1
ATOM 595 C CA . VAL A 1 82 ? -11.122 7.159 -0.407 1.00 98.50 82 VAL A CA 1
ATOM 596 C C . VAL A 1 82 ? -12.015 8.307 -0.879 1.00 98.50 82 VAL A C 1
ATOM 598 O O . VAL A 1 82 ? -13.012 8.612 -0.226 1.00 98.50 82 VAL A O 1
ATOM 601 N N . GLU A 1 83 ? -11.717 8.905 -2.036 1.00 98.56 83 GLU A N 1
ATOM 602 C CA . GLU A 1 83 ? -12.528 9.983 -2.625 1.00 98.56 83 GLU A CA 1
ATOM 603 C C . GLU A 1 83 ? -13.961 9.519 -2.927 1.00 98.56 83 GLU A C 1
ATOM 605 O O . GLU A 1 83 ? -14.933 10.239 -2.682 1.00 98.56 83 GLU A O 1
ATOM 610 N N . ARG A 1 84 ? -14.115 8.268 -3.378 1.00 98.50 84 ARG A N 1
ATOM 611 C CA . ARG A 1 84 ? -15.417 7.614 -3.597 1.00 98.50 84 ARG A CA 1
ATOM 612 C C . ARG A 1 84 ? -16.121 7.186 -2.311 1.00 98.50 84 ARG A C 1
ATOM 614 O O . ARG A 1 84 ? -17.275 6.765 -2.373 1.00 98.50 84 ARG A O 1
ATOM 621 N N . ARG A 1 85 ? -15.467 7.325 -1.153 1.00 98.06 85 ARG A N 1
ATOM 622 C CA . ARG A 1 85 ? -15.955 6.904 0.172 1.00 98.06 85 ARG A CA 1
ATOM 623 C C . ARG A 1 85 ? -16.252 5.405 0.269 1.00 98.06 85 ARG A C 1
ATOM 625 O O . ARG A 1 85 ? -17.117 4.994 1.040 1.00 98.06 85 ARG A O 1
ATOM 632 N N . GLU A 1 86 ? -15.543 4.585 -0.501 1.00 98.19 86 GLU A N 1
ATOM 633 C CA . GLU A 1 86 ? -15.652 3.122 -0.435 1.00 98.19 86 GLU A CA 1
ATOM 634 C C . GLU A 1 86 ? -14.927 2.559 0.800 1.00 98.19 86 GLU A C 1
ATOM 636 O O . GLU A 1 86 ? -15.311 1.524 1.347 1.00 98.19 86 GLU A O 1
ATOM 641 N N . LEU A 1 87 ? -13.900 3.271 1.268 1.00 97.69 87 LEU A N 1
ATOM 642 C CA . LEU A 1 87 ? -13.131 2.993 2.479 1.00 97.69 87 LEU A CA 1
ATOM 643 C C . LEU A 1 87 ? -12.586 4.297 3.079 1.00 97.69 87 LEU A C 1
ATOM 645 O O . LEU A 1 87 ? -12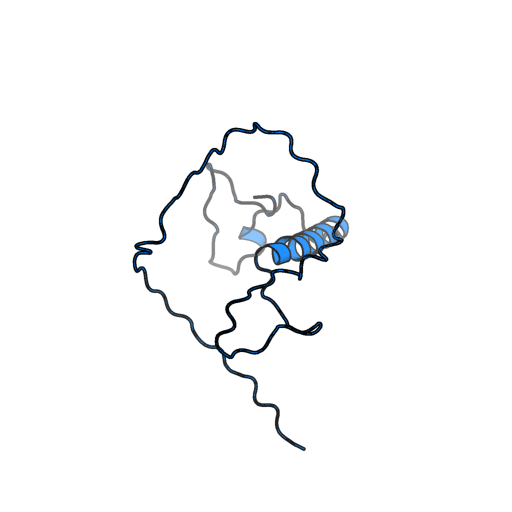.611 5.346 2.432 1.00 97.69 87 LEU A O 1
ATOM 649 N N . ALA A 1 88 ? -12.076 4.229 4.307 1.00 98.12 88 ALA A N 1
ATOM 650 C CA . ALA A 1 88 ? -11.341 5.317 4.951 1.00 98.12 88 ALA A CA 1
ATOM 651 C C . ALA A 1 88 ? -9.910 4.874 5.280 1.00 98.12 88 ALA A C 1
ATOM 653 O O . ALA A 1 88 ? -9.685 3.717 5.621 1.00 98.12 88 ALA A O 1
ATOM 654 N N . LEU A 1 89 ? -8.935 5.789 5.237 1.00 97.94 89 LEU A N 1
ATOM 655 C CA . LEU A 1 89 ? -7.538 5.462 5.579 1.00 97.94 89 LEU A CA 1
ATOM 656 C C . LEU A 1 89 ? -7.371 4.997 7.037 1.00 97.94 89 LEU A C 1
ATOM 658 O O . LEU A 1 89 ? -6.453 4.238 7.347 1.00 97.94 89 LEU A O 1
ATOM 662 N N . ASP A 1 90 ? -8.288 5.404 7.911 1.00 97.44 90 ASP A N 1
ATOM 663 C CA . ASP A 1 90 ? -8.327 4.991 9.314 1.00 97.44 90 ASP A CA 1
ATOM 664 C C . ASP A 1 90 ? -9.063 3.655 9.535 1.00 97.44 90 ASP A C 1
ATOM 666 O O . ASP A 1 90 ? -9.113 3.166 10.664 1.00 97.44 90 ASP A O 1
ATOM 670 N N . ASP A 1 91 ? -9.617 3.031 8.483 1.00 97.69 91 ASP A N 1
ATOM 671 C CA . ASP A 1 91 ? -10.190 1.687 8.590 1.00 97.69 91 ASP A CA 1
ATOM 672 C C . ASP A 1 91 ? -9.093 0.686 8.989 1.00 97.69 91 ASP A C 1
ATOM 674 O O . ASP A 1 91 ? -8.031 0.616 8.364 1.00 97.69 91 ASP A O 1
ATOM 678 N N . ALA A 1 92 ? -9.367 -0.127 10.013 1.00 97.31 92 ALA A N 1
ATOM 679 C CA . ALA A 1 92 ? -8.503 -1.240 10.391 1.00 97.31 92 ALA A CA 1
ATOM 680 C C . ALA A 1 92 ? -8.495 -2.310 9.290 1.00 97.31 92 ALA A C 1
ATOM 682 O O . ALA A 1 92 ? -9.552 -2.673 8.766 1.00 97.31 92 ALA A O 1
ATOM 683 N N . ILE A 1 93 ? -7.323 -2.872 8.979 1.00 97.12 93 ILE A N 1
ATOM 684 C CA . ILE A 1 93 ? -7.192 -3.860 7.896 1.00 97.12 93 ILE A CA 1
ATOM 685 C C . ILE A 1 93 ? -8.014 -5.131 8.150 1.00 97.12 93 ILE A C 1
ATOM 687 O O . ILE A 1 93 ? -8.447 -5.770 7.195 1.00 97.12 93 ILE A O 1
ATOM 691 N N . ASP A 1 94 ? -8.307 -5.440 9.420 1.00 96.62 94 ASP A N 1
ATOM 692 C CA . ASP A 1 94 ? -9.170 -6.550 9.849 1.00 96.62 94 ASP A CA 1
ATOM 693 C C . ASP A 1 94 ? -10.542 -6.553 9.168 1.00 96.62 94 ASP A C 1
ATOM 695 O O . ASP A 1 94 ? -11.085 -7.618 8.883 1.00 96.62 94 ASP A O 1
ATOM 699 N N . LYS A 1 95 ? -11.089 -5.372 8.849 1.00 96.31 95 LYS A N 1
ATOM 700 C CA . LYS A 1 95 ? -12.372 -5.216 8.141 1.00 96.31 95 LYS A CA 1
ATOM 701 C C . LYS A 1 95 ? -12.375 -5.891 6.765 1.00 96.31 95 LYS A C 1
ATOM 703 O O . LYS A 1 95 ? -13.437 -6.263 6.271 1.00 96.31 95 LYS A O 1
ATOM 708 N N . PHE A 1 96 ? -11.205 -6.018 6.145 1.00 96.12 96 PHE A N 1
ATOM 709 C CA . PHE A 1 96 ? -11.036 -6.516 4.781 1.00 96.12 96 PHE A CA 1
ATOM 710 C C . PHE A 1 96 ? -10.432 -7.926 4.731 1.00 96.12 96 PHE A C 1
ATOM 712 O O . PHE A 1 96 ? -10.212 -8.460 3.642 1.00 96.12 96 PHE A O 1
ATOM 719 N N . LEU A 1 97 ? -10.153 -8.538 5.887 1.00 96.81 97 LEU A N 1
ATOM 720 C CA . LEU A 1 97 ? -9.613 -9.891 5.961 1.00 96.81 97 LEU A CA 1
ATOM 721 C C . LEU A 1 97 ? -10.733 -10.946 5.926 1.00 96.81 97 LEU A C 1
ATOM 723 O O . LEU A 1 97 ? -11.855 -10.693 6.369 1.00 96.81 97 LEU A O 1
ATOM 727 N N . PRO A 1 98 ? -10.448 -12.158 5.415 1.00 97.00 98 PRO A N 1
ATOM 728 C CA . PRO A 1 98 ? -11.369 -13.282 5.517 1.00 97.00 98 PRO A CA 1
ATOM 729 C C . PRO A 1 98 ? -11.717 -13.618 6.979 1.00 97.00 98 PRO A C 1
ATOM 731 O O . PRO A 1 98 ? -10.884 -13.432 7.871 1.00 97.00 98 PRO A O 1
ATOM 734 N N . PRO A 1 99 ? -12.908 -14.185 7.242 1.00 94.44 99 PRO A N 1
ATOM 735 C CA . PRO A 1 99 ? -13.302 -14.575 8.591 1.00 94.44 99 PRO A CA 1
ATOM 736 C C . PRO A 1 99 ? -12.310 -15.578 9.197 1.00 94.44 99 PRO A C 1
ATOM 738 O O . PRO A 1 99 ? -11.901 -16.538 8.545 1.00 94.44 99 PRO A O 1
ATOM 741 N N . GLY A 1 100 ? -11.945 -15.357 10.462 1.00 93.81 100 GLY A N 1
ATOM 742 C CA . GLY A 1 100 ? -10.987 -16.189 11.199 1.00 93.81 100 GLY A CA 1
ATOM 743 C C . GLY A 1 100 ? -9.516 -15.795 11.024 1.00 93.81 100 GLY A C 1
ATOM 744 O O . GLY A 1 100 ? -8.658 -16.426 11.639 1.00 93.81 100 GLY A O 1
ATOM 745 N N . ILE A 1 101 ? -9.211 -14.762 10.230 1.00 96.25 101 ILE A N 1
ATOM 746 C CA . ILE A 1 101 ? -7.867 -14.184 10.114 1.00 96.25 101 ILE A CA 1
ATOM 747 C C . ILE A 1 101 ? -7.871 -12.803 10.768 1.00 96.25 101 ILE A C 1
ATOM 749 O O . ILE A 1 101 ? -8.676 -11.949 10.411 1.00 96.25 101 ILE A O 1
ATOM 753 N N . HIS A 1 102 ? -6.946 -12.589 11.703 1.00 94.38 102 HIS A N 1
ATOM 754 C CA . HIS A 1 102 ? -6.761 -11.313 12.389 1.00 94.38 102 HIS A CA 1
ATOM 755 C C . HIS A 1 102 ? -5.367 -10.761 12.122 1.00 94.38 102 HIS A C 1
ATOM 757 O O . HIS A 1 102 ? -4.375 -11.497 12.139 1.00 94.38 102 HIS A O 1
ATOM 763 N N . ALA A 1 103 ? -5.295 -9.459 11.895 1.00 95.12 103 ALA A N 1
ATOM 764 C CA . ALA A 1 103 ? -4.055 -8.725 11.845 1.00 95.12 103 ALA A CA 1
ATOM 765 C C . ALA A 1 103 ? -3.429 -8.622 13.244 1.00 95.12 103 ALA A C 1
ATOM 767 O O . ALA A 1 103 ? -4.133 -8.529 14.254 1.00 95.12 103 ALA A O 1
ATOM 768 N N . PRO A 1 104 ? -2.091 -8.606 13.333 1.00 95.12 104 PRO A N 1
ATOM 769 C CA . PRO A 1 104 ? -1.423 -8.254 14.574 1.00 95.12 104 PRO A CA 1
ATOM 770 C C . PRO A 1 104 ? -1.671 -6.779 14.917 1.00 95.12 104 PRO A C 1
ATOM 772 O O . PRO A 1 104 ? -1.915 -5.945 14.044 1.00 95.12 104 PRO A O 1
ATOM 775 N N . THR A 1 105 ? -1.531 -6.433 16.193 1.00 96.06 105 THR A N 1
ATOM 776 C CA . THR A 1 105 ? -1.495 -5.034 16.625 1.00 96.06 105 THR A CA 1
ATOM 777 C C . THR A 1 105 ? -0.091 -4.454 16.449 1.00 96.06 105 THR A C 1
ATOM 779 O O . THR A 1 105 ? 0.922 -5.148 16.576 1.00 96.06 105 THR A O 1
ATOM 782 N N . ARG A 1 106 ? -0.007 -3.152 16.160 1.00 94.56 106 ARG A N 1
ATOM 783 C CA . ARG A 1 106 ? 1.254 -2.405 16.060 1.00 94.56 106 ARG A CA 1
ATOM 784 C C . ARG A 1 106 ? 1.226 -1.280 17.082 1.00 94.56 106 ARG A C 1
ATOM 786 O O . ARG A 1 106 ? 0.437 -0.360 16.927 1.00 94.56 106 ARG A O 1
ATOM 793 N N . LYS A 1 107 ? 2.102 -1.317 18.094 1.00 93.56 107 LYS A N 1
ATOM 794 C CA . LYS A 1 107 ? 2.106 -0.346 19.214 1.00 93.56 107 LYS A CA 1
ATOM 795 C C . LYS A 1 107 ? 0.754 -0.301 19.949 1.00 93.56 107 LYS A C 1
ATOM 797 O O . LYS A 1 107 ? 0.185 0.771 20.125 1.00 93.56 107 LYS A O 1
ATOM 802 N N . ASP A 1 108 ? 0.222 -1.479 20.277 1.00 93.69 108 ASP A N 1
ATOM 803 C CA . ASP A 1 108 ? -1.053 -1.666 20.991 1.00 93.69 108 ASP A CA 1
ATOM 804 C C . ASP A 1 108 ? -2.289 -1.053 20.314 1.00 93.69 108 ASP A C 1
ATOM 806 O O . ASP A 1 108 ? -3.343 -0.920 20.932 1.00 93.69 108 ASP A O 1
ATOM 810 N N . ARG A 1 109 ? -2.193 -0.725 19.019 1.00 95.25 109 ARG A N 1
ATOM 811 C CA . ARG A 1 109 ? -3.326 -0.287 18.202 1.00 95.25 109 ARG A CA 1
ATOM 812 C C . ARG A 1 109 ? -3.523 -1.183 16.976 1.00 95.25 109 ARG A C 1
ATOM 814 O O . ARG A 1 109 ? -2.553 -1.791 16.506 1.00 95.25 109 ARG A O 1
ATOM 821 N N . PRO A 1 110 ? -4.752 -1.257 16.441 1.00 96.69 110 PRO A N 1
ATOM 822 C CA . PRO A 1 110 ? -5.008 -1.888 15.154 1.00 96.69 110 PRO A CA 1
ATOM 823 C C . PRO A 1 110 ? -4.166 -1.248 14.046 1.00 96.69 110 PRO A C 1
ATOM 825 O O . PRO A 1 110 ? -3.883 -0.044 14.083 1.00 96.69 110 PRO A O 1
ATOM 828 N N . ILE A 1 111 ? -3.768 -2.064 13.073 1.00 97.62 111 ILE A N 1
ATOM 829 C CA . ILE A 1 111 ? -3.130 -1.593 11.841 1.00 97.62 111 ILE A CA 1
ATOM 830 C C . ILE A 1 111 ? -4.234 -1.069 10.923 1.00 97.62 111 ILE A C 1
ATOM 832 O O . ILE A 1 111 ? -5.191 -1.793 10.639 1.00 97.62 111 ILE A O 1
ATOM 836 N N . THR A 1 112 ? -4.111 0.178 10.478 1.00 97.62 112 THR A N 1
ATOM 837 C CA . THR A 1 112 ? -5.057 0.811 9.549 1.00 97.62 112 THR A CA 1
ATOM 838 C C . THR A 1 112 ? -4.526 0.801 8.118 1.00 97.62 112 THR A C 1
ATOM 840 O O . THR A 1 112 ? -3.382 0.424 7.873 1.00 97.62 112 THR A O 1
ATOM 843 N N . LEU A 1 113 ? -5.342 1.216 7.147 1.00 97.25 113 LEU A N 1
ATOM 844 C CA . LEU A 1 113 ? -4.905 1.358 5.750 1.00 97.25 113 LEU A CA 1
ATOM 845 C C . LEU A 1 113 ? -3.843 2.456 5.539 1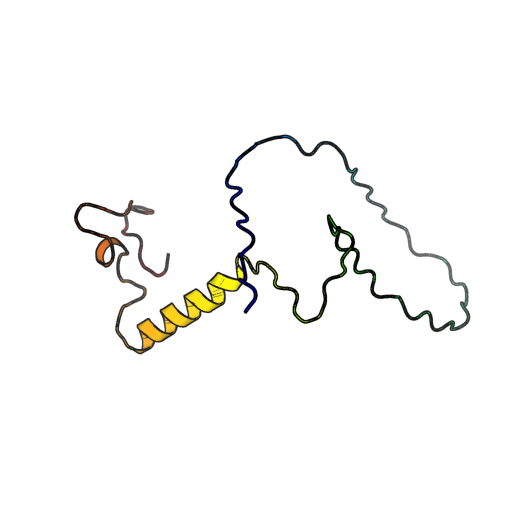.00 97.25 113 LEU A C 1
ATOM 847 O O . LEU A 1 113 ? -3.221 2.503 4.480 1.00 97.25 113 LEU A O 1
ATOM 851 N N . LEU A 1 114 ? -3.626 3.327 6.528 1.00 96.69 114 LEU A N 1
ATOM 852 C CA . LEU A 1 114 ? -2.605 4.379 6.507 1.00 96.69 114 LEU A CA 1
ATOM 853 C C . LEU A 1 114 ? -1.190 3.884 6.883 1.00 96.69 114 LEU A C 1
ATOM 855 O O . LEU A 1 114 ? -0.214 4.604 6.671 1.00 96.69 114 LEU A O 1
ATOM 859 N N . ASP A 1 115 ? -1.075 2.700 7.487 1.00 94.56 115 ASP A N 1
ATOM 860 C CA . ASP A 1 115 ? 0.118 2.228 8.209 1.00 94.56 115 ASP A CA 1
ATOM 861 C C . ASP A 1 115 ? 1.200 1.497 7.418 1.00 94.56 115 ASP A C 1
ATOM 863 O O . ASP A 1 115 ? 2.351 1.526 7.938 1.00 94.56 115 ASP A O 1
#

pLDDT: mean 72.13, std 25.42, range [30.89, 98.69]

Sequence (115 aa):
MPHLRPPTCRQFLTTSGNPSACGSSTAIAPVLLSASLPRRAASTPPAGRSPCPHGRHPDRDTIFEIGSVTKVFTGLLLADMVERRELALDDAIDKFLPPGIHAPTRKDRPITLLD

Foldseek 3Di:
DDDDDDPPPDDDDDDDDDDPDDDDDDDPDDDDDDDDDPDDPPPDDPPDDDPDVVPDDDDPPDDDDPPCVVVVVVVVVVVVCVVVVVDHQQAACQVVDDPPDDDDADPPHGDGNVD